Protein AF-A0A6J6SQQ5-F1 (afdb_monomer_lite)

Sequence (111 aa):
MIGEELGLLGTLTVIFLFAILIYAIFRVAITTKDIFQKYVVTGIGCWLILQVLVNLMTDVGIVPVIGVTLPFISYGGSSLIANCLALSFVLNVASREPQFKAARVARKAVK

Organism: NCBI:txid449393

Foldseek 3Di:
DQCVVVNPVSLVVLVVVLVVVLVLLQVLLVQFPDPVLSVLSVVLSVVLVVLNVVCVCCVVVVDPDDPRANAPPDPDPVSVVVSVVSVVSSVVSSCPGPVNVVVVVVVVVVD

pLDDT: mean 73.42, std 13.03, range [45.75, 90.88]

Structure (mmCIF, N/CA/C/O backbone):
data_AF-A0A6J6SQQ5-F1
#
_entry.id   AF-A0A6J6SQQ5-F1
#
loop_
_atom_site.group_PDB
_atom_site.id
_atom_site.type_symbol
_atom_site.label_atom_id
_atom_site.label_alt_id
_atom_site.label_comp_id
_atom_site.label_asym_id
_atom_site.label_entity_id
_atom_site.label_seq_id
_atom_site.pdbx_PDB_ins_code
_atom_site.Cartn_x
_atom_site.Cartn_y
_atom_site.Cartn_z
_atom_site.occupancy
_atom_site.B_iso_or_equiv
_atom_site.auth_seq_id
_atom_site.auth_comp_id
_atom_site.auth_asym_id
_atom_site.auth_atom_id
_atom_site.pdbx_PDB_model_num
ATOM 1 N N . MET A 1 1 ? 15.300 -4.958 -16.272 1.00 49.97 1 MET A N 1
ATOM 2 C CA . MET A 1 1 ? 13.943 -4.442 -15.985 1.00 49.97 1 MET A CA 1
ATOM 3 C C . MET A 1 1 ? 12.970 -5.604 -16.123 1.00 49.97 1 MET A C 1
ATOM 5 O O . MET A 1 1 ? 13.080 -6.344 -17.086 1.00 49.97 1 MET A O 1
ATOM 9 N N . ILE A 1 2 ? 12.056 -5.820 -15.173 1.00 49.12 2 ILE A N 1
ATOM 10 C CA . ILE A 1 2 ? 11.172 -7.007 -15.190 1.00 49.12 2 ILE A CA 1
ATOM 11 C C . ILE A 1 2 ? 10.221 -6.991 -16.400 1.00 49.12 2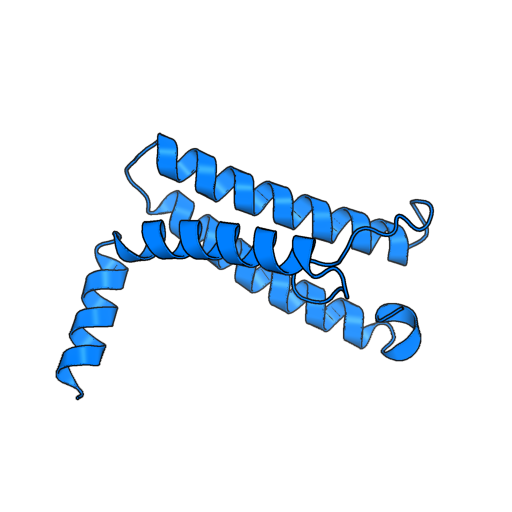 ILE A C 1
ATOM 13 O O . ILE A 1 2 ? 9.986 -8.043 -16.977 1.00 49.12 2 ILE A O 1
ATOM 17 N N . GLY A 1 3 ? 9.769 -5.820 -16.862 1.00 45.75 3 GLY A N 1
ATOM 18 C CA . GLY A 1 3 ? 9.005 -5.685 -18.115 1.00 45.75 3 GLY A CA 1
ATOM 19 C C . GLY A 1 3 ? 9.824 -5.924 -19.393 1.00 45.75 3 GLY A C 1
ATOM 20 O O . GLY A 1 3 ? 9.266 -6.266 -20.427 1.00 45.75 3 GLY A O 1
ATOM 21 N N . GLU A 1 4 ? 11.152 -5.824 -19.316 1.00 46.75 4 GLU A N 1
ATOM 22 C CA . GLU A 1 4 ? 12.066 -5.980 -20.458 1.00 46.75 4 GLU A CA 1
ATOM 23 C C . GLU A 1 4 ? 12.558 -7.434 -20.608 1.00 46.75 4 GLU A C 1
ATOM 25 O O . GLU A 1 4 ? 12.818 -7.882 -21.719 1.00 46.75 4 GLU A O 1
ATOM 30 N N . GLU A 1 5 ? 12.604 -8.207 -19.511 1.00 54.91 5 GLU A N 1
ATOM 31 C CA . GLU A 1 5 ? 12.951 -9.643 -19.517 1.00 54.91 5 GLU A CA 1
ATOM 32 C C . GLU A 1 5 ? 11.731 -10.589 -19.505 1.00 54.91 5 GLU A C 1
ATOM 34 O O . GLU A 1 5 ? 11.816 -11.695 -20.034 1.00 54.91 5 GLU A O 1
ATOM 39 N N . LEU A 1 6 ? 10.586 -10.185 -18.930 1.00 54.03 6 LEU A N 1
ATOM 40 C CA . LEU A 1 6 ? 9.346 -10.991 -18.882 1.00 54.03 6 LEU A CA 1
ATOM 41 C C . LEU A 1 6 ? 8.252 -10.482 -19.840 1.00 54.03 6 LEU A C 1
ATOM 43 O O . LEU A 1 6 ? 7.180 -11.090 -19.941 1.00 54.03 6 LEU A O 1
ATOM 47 N N . GLY A 1 7 ? 8.509 -9.379 -20.548 1.00 61.19 7 GLY A N 1
ATOM 48 C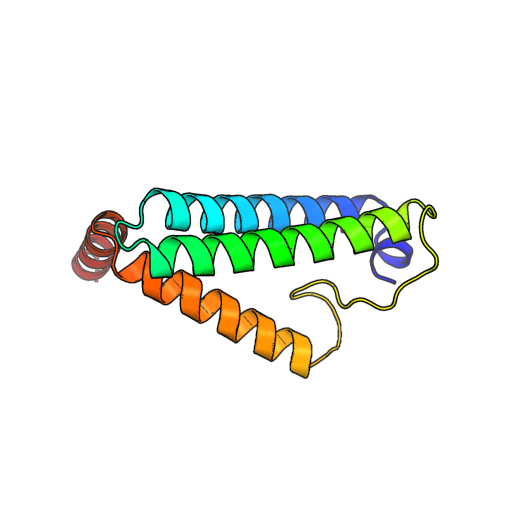 CA . GLY A 1 7 ? 7.577 -8.762 -21.487 1.00 61.19 7 GLY A CA 1
ATOM 49 C C . GLY A 1 7 ? 6.262 -8.295 -20.847 1.00 61.19 7 GLY A C 1
ATOM 50 O O . GLY A 1 7 ? 6.104 -8.218 -19.627 1.00 61.19 7 GLY A O 1
ATOM 51 N N . LEU A 1 8 ? 5.267 -8.049 -21.705 1.00 63.19 8 LEU A N 1
ATOM 52 C CA . LEU A 1 8 ? 3.908 -7.608 -21.350 1.00 63.19 8 LEU A CA 1
ATOM 53 C C . LEU A 1 8 ? 3.224 -8.504 -20.290 1.00 63.19 8 LEU A C 1
ATOM 55 O O . LEU A 1 8 ? 2.442 -8.031 -19.466 1.00 63.19 8 LEU A O 1
ATOM 59 N N . LEU A 1 9 ? 3.533 -9.805 -20.300 1.00 66.38 9 LEU A N 1
ATOM 60 C CA . LEU A 1 9 ? 2.967 -10.820 -19.404 1.00 66.38 9 LEU A CA 1
ATOM 61 C C . LEU A 1 9 ? 3.426 -10.648 -17.947 1.00 66.38 9 LEU A C 1
ATOM 63 O O . LEU A 1 9 ? 2.623 -10.824 -17.023 1.00 66.38 9 LEU A O 1
ATOM 67 N N . GLY A 1 10 ? 4.688 -10.262 -17.734 1.00 68.56 10 GLY A N 1
ATOM 68 C CA . GLY A 1 10 ? 5.218 -9.945 -16.407 1.00 68.56 10 GLY A CA 1
ATOM 69 C C . GLY A 1 10 ? 4.508 -8.738 -15.796 1.00 68.56 10 GLY A C 1
ATOM 70 O O . GLY A 1 10 ? 3.988 -8.823 -14.681 1.00 68.56 10 GLY A O 1
ATOM 71 N N . THR A 1 11 ? 4.393 -7.648 -16.557 1.00 69.75 11 THR A N 1
ATOM 72 C CA . THR A 1 11 ? 3.708 -6.420 -16.123 1.00 69.75 11 THR A CA 1
ATOM 73 C C . THR A 1 11 ? 2.231 -6.674 -15.798 1.00 69.75 11 THR A C 1
ATOM 75 O O . THR A 1 11 ? 1.760 -6.281 -14.728 1.00 69.75 11 THR A O 1
ATOM 78 N N . LEU A 1 12 ? 1.507 -7.408 -16.653 1.00 73.06 12 LEU A N 1
ATOM 79 C CA . LEU A 1 12 ? 0.103 -7.789 -16.424 1.00 73.06 12 LEU A CA 1
ATOM 80 C C . LEU A 1 12 ? -0.090 -8.598 -15.137 1.00 73.06 12 LEU A C 1
ATOM 82 O O . LEU A 1 12 ? -1.006 -8.319 -14.360 1.00 73.06 12 LEU A O 1
ATOM 86 N N . THR A 1 13 ? 0.785 -9.575 -14.890 1.00 77.50 13 THR A N 1
ATOM 87 C CA . THR A 1 13 ? 0.726 -10.409 -13.682 1.00 77.50 13 THR A CA 1
ATOM 88 C C . THR A 1 13 ? 0.901 -9.554 -12.432 1.00 77.50 13 THR A C 1
ATOM 90 O O . THR A 1 13 ? 0.127 -9.660 -11.480 1.00 77.50 13 THR A O 1
ATOM 93 N N . VAL A 1 14 ? 1.874 -8.647 -12.442 1.00 76.81 14 VAL A N 1
ATOM 94 C CA . VAL A 1 14 ? 2.142 -7.771 -11.302 1.00 76.81 14 VAL A CA 1
ATOM 95 C C . VAL A 1 14 ? 0.989 -6.802 -11.044 1.00 76.81 14 VAL A C 1
ATOM 97 O O . VAL A 1 14 ? 0.558 -6.670 -9.897 1.00 76.81 14 VAL A O 1
ATOM 100 N N . ILE A 1 15 ? 0.435 -6.181 -12.088 1.00 80.31 15 ILE A N 1
ATOM 101 C CA . ILE A 1 15 ? -0.754 -5.323 -11.966 1.00 80.31 15 ILE A CA 1
ATOM 102 C C . ILE A 1 15 ? -1.914 -6.105 -11.347 1.00 80.31 15 ILE A C 1
ATOM 104 O O . ILE A 1 15 ? -2.584 -5.598 -10.447 1.00 80.31 15 ILE A O 1
ATOM 108 N N . PHE A 1 16 ? -2.129 -7.349 -11.781 1.00 83.25 16 PHE A N 1
ATOM 109 C CA . PHE A 1 16 ? -3.188 -8.199 -11.245 1.00 83.25 16 PHE A CA 1
ATOM 110 C C . PHE A 1 16 ? -3.001 -8.495 -9.748 1.00 83.25 16 PHE A C 1
ATOM 112 O O . PHE A 1 16 ? -3.938 -8.330 -8.963 1.00 83.25 16 PHE A O 1
ATOM 119 N N . LEU A 1 17 ? -1.785 -8.851 -9.319 1.00 82.62 17 LEU A N 1
ATOM 120 C CA . LEU A 1 17 ? -1.465 -9.041 -7.899 1.00 82.62 17 LEU A CA 1
ATOM 121 C C . LEU A 1 17 ? -1.688 -7.761 -7.080 1.00 82.62 17 LEU A C 1
ATOM 123 O O . LEU A 1 17 ? -2.277 -7.812 -5.995 1.00 82.62 17 LEU A O 1
ATOM 127 N N . PHE A 1 18 ? -1.265 -6.608 -7.602 1.00 82.75 18 PHE A N 1
ATOM 128 C CA . PHE A 1 18 ? -1.490 -5.324 -6.944 1.00 82.75 18 PHE A CA 1
ATOM 129 C C . PHE A 1 18 ? -2.964 -4.954 -6.857 1.00 82.75 18 PHE A C 1
ATOM 131 O O . PHE A 1 18 ? -3.392 -4.453 -5.819 1.00 82.75 18 PHE A O 1
ATOM 138 N N . ALA A 1 19 ? -3.755 -5.234 -7.890 1.00 85.12 19 ALA A N 1
ATOM 139 C CA . ALA A 1 19 ? -5.191 -4.988 -7.876 1.00 85.12 19 ALA A CA 1
ATOM 140 C C . ALA A 1 19 ? -5.883 -5.778 -6.753 1.00 85.12 19 ALA A C 1
ATOM 142 O O . ALA A 1 19 ? -6.669 -5.206 -5.996 1.00 85.12 19 ALA A O 1
ATOM 143 N N . ILE A 1 20 ? -5.535 -7.061 -6.580 1.00 86.88 20 ILE A N 1
ATOM 144 C CA . ILE A 1 20 ? -6.043 -7.891 -5.474 1.00 86.88 20 ILE A CA 1
ATOM 145 C C . ILE A 1 20 ? -5.626 -7.308 -4.119 1.00 86.88 20 ILE A C 1
ATOM 147 O O . ILE A 1 20 ? -6.445 -7.216 -3.200 1.00 86.88 20 ILE A O 1
ATOM 151 N N . LEU A 1 21 ? -4.364 -6.893 -3.989 1.00 85.00 21 LEU A N 1
ATOM 152 C CA . LEU A 1 21 ? -3.842 -6.321 -2.752 1.00 85.00 21 LEU A CA 1
ATOM 153 C C . LEU A 1 21 ? -4.550 -5.010 -2.384 1.00 85.00 21 LEU A C 1
ATOM 155 O O . LEU A 1 21 ? -5.011 -4.849 -1.255 1.00 85.00 21 LEU A O 1
ATOM 159 N N . ILE A 1 22 ? -4.666 -4.089 -3.340 1.00 87.25 22 ILE A N 1
ATOM 160 C CA . ILE A 1 22 ? -5.341 -2.800 -3.170 1.00 87.25 22 ILE A CA 1
ATOM 161 C C . ILE A 1 22 ? -6.806 -3.036 -2.797 1.00 87.25 22 ILE A C 1
ATOM 163 O O . ILE A 1 22 ? -7.289 -2.453 -1.826 1.00 87.25 22 ILE A O 1
ATOM 167 N N . TYR A 1 23 ? -7.496 -3.949 -3.485 1.00 87.25 23 TYR A N 1
ATOM 168 C CA . TYR A 1 23 ? -8.866 -4.326 -3.142 1.00 87.25 23 TYR A CA 1
ATOM 169 C C . TYR A 1 23 ? -8.984 -4.810 -1.688 1.00 87.25 23 TYR A C 1
ATOM 171 O O . TYR A 1 23 ? -9.878 -4.373 -0.959 1.00 87.25 23 TYR A O 1
ATOM 179 N N . ALA A 1 24 ? -8.058 -5.656 -1.227 1.00 85.31 24 ALA A N 1
ATOM 180 C CA . ALA A 1 24 ? -8.041 -6.123 0.157 1.00 85.31 24 ALA A CA 1
ATOM 181 C C . ALA A 1 24 ? -7.829 -4.975 1.163 1.00 85.31 24 ALA A C 1
ATOM 183 O O . ALA A 1 24 ? -8.527 -4.924 2.178 1.00 85.31 24 ALA A O 1
ATOM 184 N N . ILE A 1 25 ? -6.925 -4.031 0.875 1.00 87.12 25 ILE A N 1
ATOM 185 C CA . ILE A 1 25 ? -6.663 -2.853 1.723 1.00 87.12 25 ILE A CA 1
ATOM 186 C C . ILE A 1 25 ? -7.915 -1.971 1.829 1.00 87.12 25 ILE A C 1
ATOM 188 O O . ILE A 1 25 ? -8.333 -1.621 2.935 1.00 87.12 25 ILE A O 1
ATOM 192 N N . PHE A 1 26 ? -8.563 -1.659 0.704 1.00 88.19 26 PHE A N 1
ATOM 193 C CA . PHE A 1 26 ? -9.786 -0.849 0.697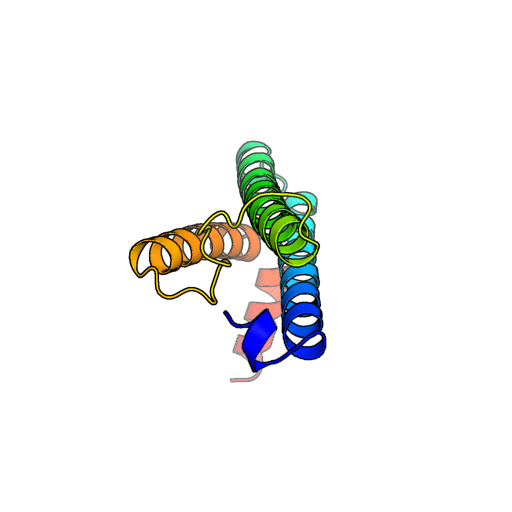 1.00 88.19 26 PHE A CA 1
ATOM 194 C C . PHE A 1 26 ? -10.959 -1.558 1.380 1.00 88.19 26 PHE A C 1
ATOM 196 O O . PHE A 1 26 ? -11.723 -0.923 2.109 1.00 88.19 26 PHE A O 1
ATOM 203 N N . ARG A 1 27 ? -11.076 -2.883 1.231 1.00 87.44 27 ARG A N 1
ATOM 204 C CA . ARG A 1 27 ? -12.072 -3.681 1.962 1.00 87.44 27 ARG A CA 1
ATOM 205 C C . ARG A 1 27 ? -11.893 -3.550 3.477 1.00 87.44 27 ARG A C 1
ATOM 207 O O . ARG A 1 27 ? -12.884 -3.389 4.195 1.00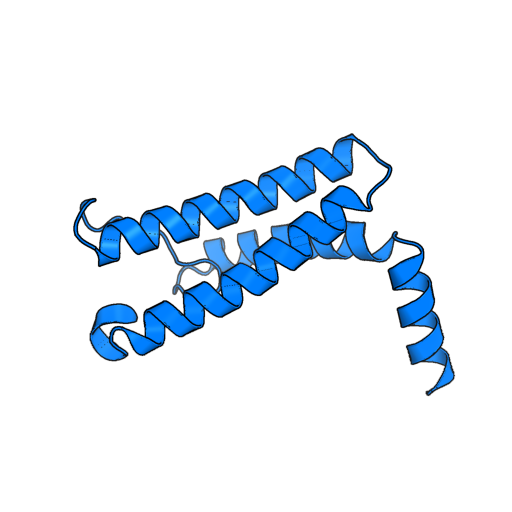 87.44 27 ARG A O 1
ATOM 214 N N . VAL A 1 28 ? -10.651 -3.598 3.965 1.00 85.62 28 VAL A N 1
ATOM 215 C CA . VAL A 1 28 ? -10.339 -3.374 5.387 1.00 85.62 28 VAL A CA 1
ATOM 216 C C . VAL A 1 28 ? -10.734 -1.956 5.788 1.00 85.62 28 VAL A C 1
ATOM 218 O O . VAL A 1 28 ? -11.500 -1.801 6.735 1.00 85.62 28 VAL A O 1
ATOM 221 N N . ALA A 1 29 ? -10.321 -0.944 5.018 1.00 87.12 29 ALA A N 1
ATOM 222 C CA . ALA A 1 29 ? -10.645 0.451 5.305 1.00 87.12 29 ALA A CA 1
ATOM 223 C C . ALA A 1 29 ? -12.155 0.691 5.446 1.00 87.12 29 ALA A C 1
ATOM 225 O O . ALA A 1 29 ? -12.573 1.337 6.401 1.00 87.12 29 ALA A O 1
ATOM 226 N N . ILE A 1 30 ? -12.983 0.152 4.542 1.00 86.19 30 ILE A N 1
ATOM 227 C CA . ILE A 1 30 ? -14.447 0.333 4.565 1.00 86.19 30 ILE A CA 1
ATOM 228 C C . ILE A 1 30 ? -15.077 -0.305 5.809 1.00 86.19 30 ILE A C 1
ATOM 230 O O . ILE A 1 30 ? -15.996 0.278 6.389 1.00 86.19 30 ILE A O 1
ATOM 234 N N . THR A 1 31 ? -14.574 -1.470 6.224 1.00 83.94 31 THR A N 1
ATOM 235 C CA . THR A 1 31 ? -15.118 -2.239 7.356 1.00 83.94 31 THR A CA 1
ATOM 236 C C . THR A 1 31 ? -14.721 -1.627 8.708 1.00 83.94 31 THR A C 1
ATOM 238 O O . THR A 1 31 ? -15.477 -1.721 9.677 1.00 83.94 31 THR A O 1
ATOM 241 N N . THR A 1 32 ? -13.589 -0.920 8.759 1.00 84.00 32 THR A N 1
ATOM 242 C CA . THR A 1 32 ? -13.076 -0.292 9.979 1.00 84.00 32 THR A CA 1
ATOM 243 C C . THR A 1 32 ? -13.958 0.844 10.488 1.00 84.00 32 THR A C 1
ATOM 245 O O . THR A 1 32 ? -14.294 1.792 9.774 1.00 84.00 32 THR A O 1
ATOM 248 N N . LYS A 1 33 ? -14.321 0.736 11.774 1.00 81.94 33 LYS A N 1
ATOM 249 C CA . LYS A 1 33 ? -15.159 1.702 12.504 1.00 81.94 33 LYS A CA 1
ATOM 250 C C . LYS A 1 33 ? -14.382 2.919 13.011 1.00 81.94 33 LYS A C 1
ATOM 252 O O . LYS A 1 33 ? -14.953 3.996 13.131 1.00 81.94 33 LYS A O 1
ATOM 257 N N . ASP A 1 34 ? -13.101 2.739 13.325 1.00 87.62 34 ASP A N 1
ATOM 258 C CA . ASP A 1 34 ? -12.220 3.809 13.792 1.00 87.62 34 ASP A CA 1
ATOM 259 C C . ASP A 1 34 ? -11.807 4.703 12.610 1.00 87.62 34 ASP A C 1
ATOM 261 O O . ASP A 1 34 ? -11.205 4.241 11.638 1.00 87.62 34 ASP A O 1
ATOM 265 N N . ILE A 1 35 ? -12.149 5.990 12.699 1.00 88.00 35 ILE A N 1
ATOM 266 C CA . ILE A 1 35 ? -11.924 6.979 11.639 1.00 88.00 35 ILE A CA 1
ATOM 267 C C . ILE A 1 35 ? -10.425 7.181 11.376 1.00 88.00 35 ILE A C 1
ATOM 269 O O . ILE A 1 35 ? -10.017 7.278 10.218 1.00 88.00 35 ILE A O 1
ATOM 273 N N . PHE A 1 36 ? -9.592 7.199 12.421 1.00 88.00 36 PHE A N 1
ATOM 274 C CA . PHE A 1 36 ? -8.147 7.369 12.276 1.00 88.00 36 PHE A CA 1
ATOM 275 C C . PHE A 1 36 ? -7.542 6.179 11.528 1.00 88.00 36 PHE A C 1
ATOM 277 O O . PHE A 1 36 ? -6.847 6.355 10.526 1.00 88.00 36 PHE A O 1
ATOM 284 N N . GLN A 1 37 ? -7.875 4.958 11.950 1.00 86.75 37 GLN A N 1
ATOM 285 C CA . GLN A 1 37 ? -7.386 3.741 11.294 1.00 86.75 37 GLN A CA 1
ATOM 286 C C . GLN A 1 37 ? -7.870 3.647 9.841 1.00 86.75 37 GLN A C 1
ATOM 288 O O . GLN A 1 37 ? -7.085 3.297 8.959 1.00 86.75 37 GLN A O 1
ATOM 293 N N . LYS A 1 38 ? -9.125 4.028 9.566 1.00 87.94 38 LYS A N 1
ATOM 294 C CA . LYS A 1 38 ? -9.676 4.094 8.206 1.00 87.94 38 LYS A CA 1
ATOM 295 C C . LYS A 1 38 ? -8.862 5.031 7.305 1.00 87.94 38 LYS A C 1
ATOM 297 O O . LYS A 1 38 ? -8.514 4.627 6.193 1.00 87.94 38 LYS A O 1
ATOM 302 N N . TYR A 1 39 ? -8.517 6.236 7.765 1.00 90.31 39 TYR A N 1
ATOM 303 C CA . TYR A 1 39 ? -7.702 7.168 6.974 1.00 90.31 39 TYR A CA 1
ATOM 304 C C . TYR A 1 39 ? -6.281 6.657 6.739 1.00 90.31 39 TYR A C 1
ATOM 306 O O . TYR A 1 39 ? -5.792 6.748 5.615 1.00 90.31 39 TYR A O 1
ATOM 314 N N . VAL A 1 40 ? -5.638 6.062 7.749 1.00 90.00 40 VAL A N 1
ATOM 315 C CA . VAL A 1 40 ? -4.281 5.508 7.598 1.00 90.00 40 VAL A CA 1
ATOM 316 C C . VAL A 1 40 ? -4.266 4.349 6.597 1.00 90.00 40 VAL A C 1
ATOM 318 O O . VAL A 1 40 ? -3.446 4.342 5.682 1.00 90.00 40 VAL A O 1
ATOM 321 N N . VAL A 1 41 ? -5.197 3.395 6.715 1.00 89.25 41 VAL A N 1
ATOM 322 C CA . VAL A 1 41 ? -5.291 2.249 5.789 1.00 89.25 41 VAL A CA 1
ATOM 323 C C . VAL A 1 41 ? -5.591 2.720 4.363 1.00 89.25 41 VAL A C 1
ATOM 325 O O . VAL A 1 41 ? -4.971 2.239 3.415 1.00 89.25 41 VAL A O 1
ATOM 328 N N . THR A 1 42 ? -6.482 3.701 4.204 1.00 89.69 42 THR A N 1
ATOM 329 C CA . THR A 1 42 ? -6.776 4.301 2.892 1.00 89.69 42 THR A CA 1
ATOM 330 C C . THR A 1 42 ? -5.551 5.014 2.318 1.00 89.69 42 THR A C 1
ATOM 332 O O . THR A 1 42 ? -5.245 4.847 1.141 1.00 89.69 42 THR A O 1
ATOM 335 N N . GLY A 1 43 ? -4.805 5.753 3.144 1.00 90.88 43 GLY A N 1
ATOM 336 C CA . GLY A 1 43 ? -3.571 6.429 2.742 1.00 90.88 43 GLY A CA 1
ATOM 337 C C . GLY A 1 43 ? -2.494 5.458 2.254 1.00 90.88 43 GLY A C 1
ATOM 338 O O . GLY A 1 43 ? -1.885 5.700 1.213 1.00 90.88 43 GLY A O 1
ATOM 339 N N . ILE A 1 44 ? -2.317 4.321 2.938 1.00 88.69 44 ILE A N 1
ATOM 340 C CA . ILE A 1 44 ? -1.418 3.239 2.498 1.00 88.69 44 ILE A CA 1
ATOM 341 C C . ILE A 1 44 ? -1.871 2.683 1.138 1.00 88.69 44 ILE A C 1
ATOM 343 O O . ILE A 1 44 ? -1.047 2.504 0.242 1.00 88.69 44 ILE A O 1
ATOM 347 N N . GLY A 1 45 ? -3.177 2.460 0.957 1.00 87.81 45 GLY A N 1
ATOM 348 C CA . GLY A 1 45 ? -3.748 2.029 -0.323 1.00 87.81 45 GLY A CA 1
ATOM 349 C C . GLY A 1 45 ? -3.485 3.026 -1.457 1.00 87.81 45 GLY A C 1
ATOM 350 O O . GLY A 1 45 ? -3.011 2.632 -2.521 1.00 87.81 45 GLY A O 1
ATOM 351 N N . CYS A 1 46 ? -3.723 4.319 -1.219 1.00 88.94 46 CYS A N 1
ATOM 352 C CA . CYS A 1 46 ? -3.446 5.386 -2.184 1.00 88.94 46 CYS A CA 1
ATOM 353 C C . CYS A 1 46 ? -1.958 5.481 -2.538 1.00 88.94 46 CYS A C 1
ATOM 355 O O . CYS A 1 46 ? -1.623 5.611 -3.714 1.00 88.94 46 CYS A O 1
ATOM 357 N N . TRP A 1 47 ? -1.059 5.376 -1.557 1.00 86.31 47 TRP A N 1
ATOM 358 C CA . TRP A 1 47 ? 0.382 5.375 -1.820 1.00 86.31 47 TRP A CA 1
ATOM 359 C C . TRP A 1 47 ? 0.775 4.194 -2.720 1.00 86.31 47 TRP A C 1
ATOM 361 O O . TRP A 1 47 ? 1.469 4.387 -3.719 1.00 86.31 47 TRP A O 1
ATOM 371 N N . LEU A 1 48 ? 0.278 2.986 -2.444 1.00 84.25 48 LEU A N 1
ATOM 372 C CA . LEU A 1 48 ? 0.544 1.825 -3.298 1.00 84.25 48 LEU A CA 1
ATOM 373 C C . LEU A 1 48 ? 0.018 2.011 -4.726 1.00 84.25 48 LEU A C 1
ATOM 375 O O . LEU A 1 48 ? 0.734 1.691 -5.674 1.00 84.25 48 LEU A O 1
ATOM 379 N N . ILE A 1 49 ? -1.181 2.579 -4.893 1.00 85.94 49 ILE A N 1
ATOM 380 C CA . ILE A 1 49 ? -1.730 2.913 -6.217 1.00 85.94 49 ILE A CA 1
ATOM 381 C C . ILE A 1 49 ? -0.794 3.866 -6.963 1.00 85.94 49 ILE A C 1
ATOM 383 O O . ILE A 1 49 ? -0.480 3.620 -8.125 1.00 85.94 49 ILE A O 1
ATOM 387 N N . LEU A 1 50 ? -0.314 4.924 -6.303 1.00 84.69 50 LEU A N 1
ATOM 388 C CA . LEU A 1 50 ? 0.603 5.881 -6.922 1.00 84.69 50 LEU A CA 1
ATOM 389 C C . LEU A 1 50 ? 1.910 5.215 -7.366 1.00 84.69 50 LEU A C 1
ATOM 391 O O . LEU A 1 50 ? 2.373 5.488 -8.471 1.00 84.69 50 LEU A O 1
ATOM 395 N N . GLN A 1 51 ? 2.475 4.301 -6.567 1.00 81.38 51 GLN A N 1
ATOM 396 C CA . GLN A 1 51 ? 3.666 3.549 -6.982 1.00 81.38 51 GLN A CA 1
ATOM 397 C C . GLN A 1 51 ? 3.391 2.682 -8.220 1.00 81.38 51 GLN A C 1
ATOM 399 O O . GLN A 1 51 ? 4.210 2.644 -9.135 1.00 81.38 51 GLN A O 1
ATOM 404 N N . VAL A 1 52 ? 2.239 2.008 -8.283 1.00 78.75 52 VAL A N 1
ATOM 405 C CA . VAL A 1 52 ? 1.859 1.185 -9.445 1.00 78.75 52 VAL A CA 1
ATOM 406 C C . VAL A 1 52 ? 1.641 2.048 -10.691 1.00 78.75 52 VAL A C 1
ATOM 408 O O . VAL A 1 52 ? 2.137 1.702 -11.760 1.00 78.75 52 VAL A O 1
ATOM 411 N N . LEU A 1 53 ? 0.957 3.188 -10.559 1.00 80.25 53 LEU A N 1
ATOM 412 C CA . LEU A 1 53 ? 0.699 4.107 -11.671 1.00 80.25 53 LEU A CA 1
ATOM 413 C C . LEU A 1 53 ? 1.988 4.695 -12.249 1.00 80.25 53 LEU A C 1
ATOM 415 O O . LEU A 1 53 ? 2.146 4.704 -13.465 1.00 80.25 53 LEU A O 1
ATOM 419 N N . VAL A 1 54 ? 2.920 5.143 -11.404 1.00 78.44 54 VAL A N 1
ATOM 420 C CA . VAL A 1 54 ? 4.210 5.693 -11.862 1.00 78.44 54 VAL A CA 1
ATOM 421 C C . VAL A 1 54 ? 5.029 4.636 -12.607 1.00 78.44 54 VAL A C 1
ATOM 423 O O . VAL A 1 54 ? 5.609 4.928 -13.654 1.00 78.44 54 VAL A O 1
ATOM 426 N N . ASN A 1 55 ? 5.029 3.397 -12.114 1.00 74.19 55 ASN A N 1
ATOM 427 C CA . ASN A 1 55 ? 5.703 2.288 -12.785 1.00 74.19 55 ASN A CA 1
ATOM 428 C C . ASN A 1 55 ? 5.055 1.957 -14.137 1.00 74.19 55 ASN A C 1
ATOM 430 O O . ASN A 1 55 ? 5.766 1.733 -15.112 1.00 74.19 55 ASN A O 1
ATOM 434 N N . LEU A 1 56 ? 3.723 2.008 -14.231 1.00 75.50 56 LEU A N 1
ATOM 435 C CA . LEU A 1 56 ? 3.010 1.810 -15.494 1.00 75.50 56 LEU A CA 1
ATOM 436 C C . LEU A 1 56 ? 3.280 2.941 -16.498 1.00 75.50 56 LEU A C 1
ATOM 438 O O . LEU A 1 56 ? 3.520 2.680 -17.669 1.00 75.50 56 LEU A O 1
ATOM 442 N N . MET A 1 57 ? 3.278 4.200 -16.050 1.00 75.44 57 MET A N 1
ATOM 443 C CA . MET A 1 57 ? 3.594 5.357 -16.900 1.00 75.44 57 MET A CA 1
ATOM 444 C C . MET A 1 57 ? 5.023 5.311 -17.445 1.00 75.44 57 MET A C 1
ATOM 446 O O . MET A 1 57 ? 5.269 5.755 -18.567 1.00 75.44 57 MET A O 1
ATOM 450 N N . THR A 1 58 ? 5.946 4.769 -16.651 1.00 69.44 58 THR A N 1
ATOM 451 C CA . THR A 1 58 ? 7.331 4.531 -17.059 1.00 69.44 58 THR A CA 1
ATOM 452 C C . THR A 1 58 ? 7.410 3.451 -18.143 1.00 69.44 58 THR A C 1
ATOM 454 O O . THR A 1 58 ? 8.116 3.637 -19.128 1.00 69.44 58 THR A O 1
ATOM 457 N N . ASP A 1 59 ? 6.639 2.367 -18.009 1.00 71.56 59 ASP A N 1
ATOM 458 C CA . ASP A 1 59 ? 6.594 1.258 -18.980 1.00 71.56 59 ASP A CA 1
ATOM 459 C C . ASP A 1 59 ? 5.976 1.687 -20.327 1.00 71.56 59 ASP A C 1
ATOM 461 O O . ASP A 1 59 ? 6.429 1.281 -21.392 1.00 71.56 59 ASP A O 1
ATOM 465 N N . VAL A 1 60 ? 4.977 2.580 -20.295 1.00 71.31 60 VAL A N 1
ATOM 466 C CA . VAL A 1 60 ? 4.340 3.163 -21.497 1.00 71.31 60 VAL A CA 1
ATOM 467 C C . VAL A 1 60 ? 5.186 4.300 -22.110 1.00 71.31 60 VAL A C 1
ATOM 469 O O . VAL A 1 60 ? 4.849 4.829 -23.168 1.00 71.31 60 VAL A O 1
ATOM 472 N N . GLY A 1 61 ? 6.300 4.689 -21.478 1.00 67.06 61 GLY A N 1
ATOM 473 C CA . GLY A 1 61 ? 7.216 5.717 -21.987 1.00 67.06 61 GLY A CA 1
ATOM 474 C C . GLY A 1 61 ? 6.699 7.157 -21.868 1.00 67.06 61 GLY A C 1
ATOM 475 O O . GLY A 1 61 ? 7.222 8.054 -22.526 1.00 67.06 61 GLY A O 1
ATOM 476 N N . ILE A 1 62 ? 5.676 7.394 -21.040 1.00 69.00 62 ILE A N 1
ATOM 477 C CA . ILE A 1 62 ? 5.082 8.726 -20.815 1.00 69.00 62 ILE A CA 1
ATOM 478 C C . ILE A 1 62 ? 5.960 9.560 -19.871 1.00 69.00 62 ILE A C 1
ATOM 480 O O . ILE A 1 62 ? 6.021 10.784 -19.980 1.00 69.00 62 ILE A O 1
ATOM 484 N N . VAL A 1 63 ? 6.634 8.897 -18.932 1.00 67.44 63 VAL A N 1
ATOM 485 C CA . VAL A 1 63 ? 7.471 9.513 -17.899 1.00 67.44 63 VAL A CA 1
ATOM 486 C C . VAL A 1 63 ? 8.890 8.945 -18.034 1.00 67.44 63 VAL A C 1
ATOM 488 O O . VAL A 1 63 ? 9.022 7.745 -18.289 1.00 67.44 63 VAL A O 1
ATOM 491 N N . PRO A 1 64 ? 9.959 9.761 -17.894 1.00 55.88 64 PRO A N 1
ATOM 492 C CA . PRO A 1 64 ? 11.332 9.254 -17.889 1.00 55.88 64 PRO A CA 1
ATOM 493 C C . PRO A 1 64 ? 11.481 8.168 -16.829 1.00 55.88 64 PRO A C 1
ATOM 495 O O . PRO A 1 64 ? 10.837 8.264 -15.790 1.00 55.88 64 PRO A O 1
ATOM 498 N N . VAL A 1 65 ? 12.325 7.162 -17.079 1.00 58.53 65 VAL A N 1
ATOM 499 C CA . VAL A 1 65 ? 12.479 5.996 -16.198 1.00 58.53 65 VAL A CA 1
ATOM 500 C C . VAL A 1 65 ? 12.834 6.434 -14.781 1.00 58.53 65 VAL A C 1
ATOM 502 O O . VAL A 1 65 ? 13.995 6.678 -14.455 1.00 58.53 65 VAL A O 1
ATOM 505 N N . ILE A 1 66 ? 11.813 6.553 -13.930 1.00 57.28 66 ILE A N 1
ATOM 506 C CA . ILE A 1 66 ? 11.993 6.853 -12.520 1.00 57.28 66 ILE A CA 1
ATOM 507 C C . ILE A 1 66 ? 12.273 5.507 -11.868 1.00 57.28 66 ILE A C 1
ATOM 509 O O . ILE A 1 66 ? 11.445 4.602 -11.937 1.00 57.28 66 ILE A O 1
ATOM 513 N N . GLY A 1 67 ? 13.442 5.357 -11.246 1.00 51.41 67 GLY A N 1
ATOM 514 C CA . GLY A 1 67 ? 13.837 4.155 -10.504 1.00 51.41 67 GLY A CA 1
ATOM 515 C C . GLY A 1 67 ? 13.034 3.956 -9.215 1.00 51.41 67 GLY A C 1
ATOM 516 O O . GLY A 1 67 ? 13.613 3.748 -8.150 1.00 51.41 67 GLY A O 1
ATOM 517 N N . VAL A 1 68 ? 11.708 4.079 -9.273 1.00 53.28 68 VAL A N 1
ATOM 518 C CA . VAL A 1 68 ? 10.827 3.800 -8.146 1.00 53.28 68 VAL A CA 1
ATOM 519 C C . VAL A 1 68 ? 10.727 2.292 -8.026 1.00 53.28 68 VAL A C 1
ATOM 521 O O . VAL A 1 68 ? 10.372 1.582 -8.961 1.00 53.28 68 VAL A O 1
ATOM 524 N N . THR A 1 69 ? 11.077 1.787 -6.851 1.00 55.62 69 THR A N 1
ATOM 525 C CA . THR A 1 69 ? 11.004 0.362 -6.568 1.00 55.62 69 THR A CA 1
ATOM 526 C C . THR A 1 69 ? 9.556 -0.092 -6.688 1.00 55.62 69 THR A C 1
ATOM 528 O O . THR A 1 69 ? 8.714 0.449 -5.971 1.00 55.62 69 THR A O 1
ATOM 531 N N . LEU A 1 70 ? 9.254 -1.090 -7.526 1.00 55.59 70 LEU A N 1
ATOM 532 C CA . LEU A 1 70 ? 7.955 -1.744 -7.421 1.00 55.59 70 LEU A CA 1
ATOM 533 C C . LEU A 1 70 ? 7.809 -2.278 -5.991 1.00 55.59 70 LEU A C 1
ATOM 535 O O . LEU A 1 70 ? 8.711 -2.996 -5.528 1.00 55.59 70 LEU A O 1
ATOM 539 N N . PRO A 1 71 ? 6.700 -1.965 -5.300 1.00 55.66 71 PRO A N 1
ATOM 540 C CA . PRO A 1 71 ? 6.467 -2.513 -3.981 1.00 55.66 71 PRO A CA 1
ATOM 541 C C . PRO A 1 71 ? 6.570 -4.051 -4.063 1.00 55.66 71 PRO A C 1
ATOM 543 O O . PRO A 1 71 ? 6.098 -4.672 -5.010 1.00 55.66 71 PRO A O 1
ATOM 546 N N . PHE A 1 72 ? 7.268 -4.675 -3.117 1.00 52.00 72 PHE A N 1
ATOM 547 C CA . PHE A 1 72 ? 7.501 -6.132 -3.044 1.00 52.00 72 PHE A CA 1
ATOM 548 C C . PHE A 1 72 ? 8.385 -6.801 -4.117 1.00 52.00 72 PHE A C 1
ATOM 550 O O . PHE A 1 72 ? 8.791 -7.936 -3.885 1.00 52.00 72 PHE A O 1
ATOM 557 N N . ILE A 1 73 ? 8.716 -6.156 -5.241 1.00 55.66 73 ILE A N 1
ATOM 558 C CA . ILE A 1 73 ? 9.456 -6.801 -6.348 1.00 55.66 73 ILE A CA 1
ATOM 559 C C . ILE A 1 73 ? 10.863 -6.215 -6.563 1.00 55.66 73 ILE A C 1
ATOM 561 O O . ILE A 1 73 ? 11.756 -6.906 -7.051 1.00 55.66 73 ILE A O 1
ATOM 565 N N . SER A 1 74 ? 11.108 -4.961 -6.178 1.00 55.12 74 SER A N 1
ATOM 566 C CA . SER A 1 74 ? 12.412 -4.322 -6.398 1.00 55.12 74 SER A CA 1
ATOM 567 C C . SER A 1 74 ? 13.452 -4.612 -5.305 1.00 55.12 74 SER A C 1
ATOM 569 O O . SER A 1 74 ? 13.141 -4.645 -4.116 1.00 55.12 74 SER A O 1
ATOM 571 N N . TYR A 1 75 ? 14.721 -4.686 -5.728 1.00 51.84 75 TYR A N 1
ATOM 572 C CA . TYR A 1 75 ? 15.958 -4.872 -4.944 1.00 51.84 75 TYR A CA 1
ATOM 573 C C . TYR A 1 75 ? 16.333 -3.686 -4.017 1.00 51.84 75 TYR A C 1
ATOM 575 O O . TYR A 1 75 ? 17.496 -3.320 -3.875 1.00 51.84 75 TYR A O 1
ATOM 583 N N . GLY A 1 76 ? 15.357 -3.052 -3.367 1.00 62.16 76 GLY A N 1
ATOM 584 C CA . GLY A 1 76 ? 15.592 -2.029 -2.346 1.00 62.16 76 GLY A CA 1
ATOM 585 C C . GLY A 1 76 ? 15.239 -2.571 -0.966 1.00 62.16 76 GLY A C 1
ATOM 586 O O . GLY A 1 76 ? 14.072 -2.524 -0.587 1.00 62.16 76 GLY A O 1
ATOM 587 N N . GLY A 1 77 ? 16.218 -3.062 -0.197 1.00 62.69 77 GLY A N 1
ATOM 588 C CA . GLY A 1 77 ? 15.973 -3.665 1.126 1.00 62.69 77 GLY A CA 1
ATOM 589 C C . GLY A 1 77 ? 15.155 -2.771 2.071 1.00 62.69 77 GLY A C 1
ATOM 590 O O . GLY A 1 77 ? 14.224 -3.239 2.721 1.00 62.69 77 GLY A O 1
ATOM 591 N N . SER A 1 78 ? 15.414 -1.460 2.063 1.00 68.69 78 SER A N 1
ATOM 592 C CA . SER A 1 78 ? 14.658 -0.476 2.853 1.00 68.69 78 SER A CA 1
ATOM 593 C C . SER A 1 78 ? 13.209 -0.308 2.383 1.00 68.69 78 SER A C 1
ATOM 595 O O . SER A 1 78 ? 12.310 -0.161 3.208 1.00 68.69 78 SER A O 1
ATOM 597 N N . SER A 1 79 ? 12.968 -0.365 1.069 1.00 67.44 79 SER A N 1
ATOM 598 C CA . SER A 1 79 ? 11.620 -0.282 0.488 1.00 67.44 79 SER A CA 1
ATOM 599 C C . SER A 1 79 ? 10.796 -1.513 0.861 1.00 67.44 79 SER A C 1
ATOM 601 O O . SER A 1 79 ? 9.641 -1.396 1.267 1.00 67.44 79 SER A O 1
ATOM 603 N N . LEU A 1 80 ? 11.419 -2.695 0.841 1.00 72.56 80 LEU A N 1
ATOM 604 C CA . LEU A 1 80 ? 10.766 -3.941 1.231 1.00 72.56 80 LEU A CA 1
ATOM 605 C C . LEU A 1 80 ? 10.382 -3.938 2.719 1.00 72.56 80 LEU A C 1
ATOM 607 O O . LEU A 1 80 ? 9.252 -4.288 3.057 1.00 72.56 80 LEU A O 1
ATOM 611 N N . ILE A 1 81 ? 11.270 -3.460 3.598 1.00 77.75 81 ILE A N 1
ATOM 612 C CA . ILE A 1 81 ? 10.976 -3.299 5.033 1.00 77.75 81 ILE A CA 1
ATOM 613 C C . ILE A 1 81 ? 9.832 -2.301 5.254 1.00 77.75 81 ILE A C 1
ATOM 615 O O . ILE A 1 81 ? 8.897 -2.607 5.995 1.00 77.75 81 ILE A O 1
ATOM 619 N N . ALA A 1 82 ? 9.863 -1.137 4.597 1.00 79.31 82 ALA A N 1
ATOM 620 C CA . ALA A 1 82 ? 8.805 -0.132 4.712 1.00 79.31 82 ALA A CA 1
ATOM 621 C C . ALA A 1 82 ? 7.441 -0.689 4.273 1.00 79.31 82 ALA A C 1
ATOM 623 O O . ALA A 1 82 ? 6.431 -0.495 4.954 1.00 79.31 82 ALA A O 1
ATOM 624 N N . ASN A 1 83 ? 7.419 -1.452 3.181 1.00 79.06 83 ASN A N 1
ATOM 625 C CA . ASN A 1 83 ? 6.198 -2.049 2.660 1.00 79.06 83 ASN A CA 1
ATOM 626 C C . ASN A 1 83 ? 5.663 -3.169 3.568 1.00 79.06 83 ASN A C 1
ATOM 628 O O . ASN A 1 83 ? 4.457 -3.265 3.796 1.00 79.06 83 ASN A O 1
ATOM 632 N N . CYS A 1 84 ? 6.554 -3.974 4.155 1.00 81.94 84 CYS A N 1
ATOM 633 C CA . CYS A 1 84 ? 6.198 -4.969 5.169 1.00 81.94 84 CYS A CA 1
ATOM 634 C C . CYS A 1 84 ? 5.619 -4.324 6.436 1.00 81.94 84 CYS A C 1
ATOM 636 O O . CYS A 1 84 ? 4.650 -4.842 6.995 1.00 81.94 84 CYS A O 1
ATOM 638 N N . LEU A 1 85 ? 6.169 -3.192 6.883 1.00 84.56 85 LEU A N 1
ATOM 639 C CA . LEU A 1 85 ? 5.637 -2.439 8.022 1.00 84.56 85 LEU A CA 1
ATOM 640 C C . LEU A 1 85 ? 4.246 -1.869 7.720 1.00 84.56 85 LEU A C 1
ATOM 642 O O . LEU A 1 85 ? 3.328 -2.040 8.526 1.00 84.56 85 LEU A O 1
ATOM 646 N N . ALA A 1 86 ? 4.061 -1.268 6.542 1.00 82.88 86 ALA A N 1
ATOM 647 C CA . ALA A 1 86 ? 2.761 -0.768 6.099 1.00 82.88 86 ALA A CA 1
ATOM 648 C C . ALA A 1 86 ? 1.718 -1.897 6.035 1.00 82.88 86 ALA A C 1
ATOM 650 O O . ALA A 1 86 ? 0.613 -1.766 6.569 1.00 82.88 86 ALA A O 1
ATOM 651 N N . LEU A 1 87 ? 2.084 -3.048 5.465 1.00 84.44 87 LEU A N 1
ATOM 652 C CA . LEU A 1 87 ? 1.195 -4.204 5.384 1.00 84.44 87 LEU A CA 1
ATOM 653 C C . LEU A 1 87 ? 0.888 -4.797 6.767 1.00 84.44 87 LEU A C 1
ATOM 655 O O . LEU A 1 87 ? -0.255 -5.161 7.039 1.00 84.44 87 LEU A O 1
ATOM 659 N N . SER A 1 88 ? 1.871 -4.836 7.669 1.00 85.25 88 SER A N 1
ATOM 660 C CA . SER A 1 88 ? 1.683 -5.282 9.056 1.00 85.25 88 SER A CA 1
ATOM 661 C C . SER A 1 88 ? 0.669 -4.412 9.798 1.00 85.25 88 SER A C 1
ATOM 663 O O . SER A 1 88 ? -0.161 -4.936 10.544 1.00 85.25 88 SER A O 1
ATOM 665 N N . PHE A 1 89 ? 0.685 -3.098 9.561 1.00 86.44 89 PHE A N 1
ATOM 666 C CA . PHE A 1 89 ? -0.315 -2.188 10.112 1.00 86.44 89 PHE A CA 1
ATOM 667 C C . PHE A 1 89 ? -1.717 -2.506 9.579 1.00 86.44 89 PHE A C 1
ATOM 669 O O . PHE A 1 89 ? -2.640 -2.709 10.371 1.00 86.44 89 PHE A O 1
ATOM 676 N N . VAL A 1 90 ? -1.875 -2.641 8.255 1.00 84.44 90 VAL A N 1
ATOM 677 C CA . VAL A 1 90 ? -3.166 -3.006 7.640 1.00 84.44 90 VAL A CA 1
ATOM 678 C C . VAL A 1 90 ? -3.676 -4.345 8.180 1.00 84.44 90 VAL A C 1
ATOM 680 O O . VAL A 1 90 ? -4.852 -4.466 8.517 1.00 84.44 90 VAL A O 1
ATOM 683 N N . LEU A 1 91 ? -2.798 -5.339 8.331 1.00 83.69 91 LEU A N 1
ATOM 684 C CA . LEU A 1 91 ? -3.142 -6.645 8.898 1.00 83.69 91 LEU A CA 1
ATOM 685 C C . LEU A 1 91 ? -3.538 -6.559 10.378 1.00 83.69 91 LEU A C 1
ATOM 687 O O . LEU A 1 91 ? -4.434 -7.290 10.810 1.00 83.69 91 LEU A O 1
ATOM 691 N N . ASN A 1 92 ? -2.915 -5.674 11.162 1.00 86.00 92 ASN A N 1
ATOM 692 C CA . ASN A 1 92 ? -3.306 -5.444 12.553 1.00 86.00 92 ASN A CA 1
ATOM 693 C C . ASN A 1 92 ? -4.723 -4.867 12.638 1.00 86.00 92 ASN A C 1
ATOM 695 O O . ASN A 1 92 ? -5.530 -5.362 13.425 1.00 86.00 92 ASN A O 1
ATOM 699 N N . VAL A 1 93 ? -5.032 -3.877 11.797 1.00 84.06 93 VAL A N 1
ATOM 700 C CA . VAL A 1 93 ? -6.371 -3.277 11.703 1.00 84.06 93 VAL A CA 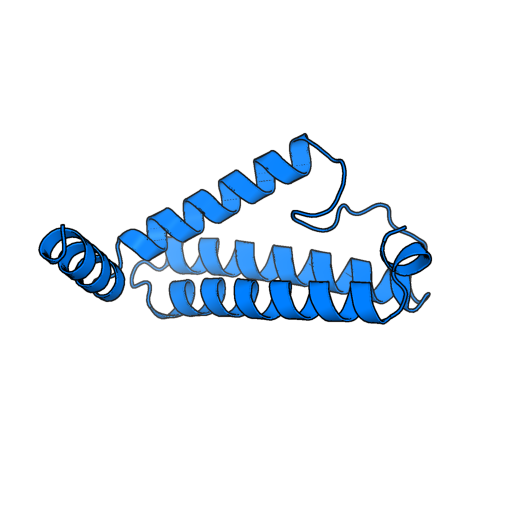1
ATOM 701 C C . VAL A 1 93 ? -7.389 -4.323 11.239 1.00 84.06 93 VAL A C 1
ATOM 703 O O . VAL A 1 93 ? -8.396 -4.538 11.911 1.00 84.06 93 VAL A O 1
ATOM 706 N N . ALA A 1 94 ? -7.077 -5.079 10.183 1.00 81.62 94 ALA A N 1
ATOM 707 C CA . ALA A 1 94 ? -7.924 -6.162 9.683 1.00 81.62 94 ALA A CA 1
ATOM 708 C C . ALA A 1 94 ? -8.198 -7.239 10.746 1.00 81.62 94 ALA A C 1
ATOM 710 O O . ALA A 1 94 ? -9.309 -7.745 10.849 1.00 81.62 94 ALA A O 1
ATOM 711 N N . SER A 1 95 ? -7.212 -7.567 11.585 1.00 78.31 95 SER A N 1
ATOM 712 C CA . SER A 1 95 ? -7.357 -8.568 12.654 1.00 78.31 95 SER A CA 1
ATOM 713 C C . SER A 1 95 ? -8.300 -8.133 13.781 1.00 78.31 95 SER A C 1
ATOM 715 O O . SER A 1 95 ? -8.779 -8.978 14.544 1.00 78.31 95 SER A O 1
ATOM 717 N N . ARG A 1 96 ? -8.562 -6.828 13.915 1.00 75.00 96 ARG A N 1
ATOM 718 C CA . ARG A 1 96 ? -9.508 -6.280 14.897 1.00 75.00 96 ARG A CA 1
ATOM 719 C C . ARG A 1 96 ? -10.957 -6.379 14.415 1.00 75.00 96 ARG A C 1
ATOM 721 O O . ARG A 1 96 ? -11.862 -6.291 15.246 1.00 75.00 96 ARG A O 1
ATOM 728 N N . GLU A 1 97 ? -11.174 -6.645 13.125 1.00 71.00 97 GLU A N 1
ATOM 729 C CA . GLU A 1 97 ? -12.504 -6.818 12.549 1.00 71.00 97 GLU A CA 1
ATOM 730 C C . GLU A 1 97 ? -13.211 -8.089 13.057 1.00 71.00 97 GLU A C 1
ATOM 732 O O . GLU A 1 97 ? -12.597 -9.162 13.141 1.00 71.00 97 GLU A O 1
ATOM 737 N N . PRO A 1 98 ? -14.532 -8.030 13.327 1.00 62.84 98 PRO A N 1
ATOM 738 C CA . PRO A 1 98 ? -15.317 -9.189 13.760 1.00 62.84 98 PRO A CA 1
ATOM 739 C C . PRO A 1 98 ? -15.253 -10.365 12.772 1.00 62.84 98 PRO A C 1
ATOM 741 O O . PRO A 1 98 ? -15.193 -11.522 13.185 1.00 62.84 98 PRO A O 1
ATOM 744 N N . GLN A 1 99 ? -15.203 -10.068 11.468 1.00 62.69 99 GLN A N 1
ATOM 745 C CA . GLN A 1 99 ? -15.139 -11.068 10.394 1.00 62.69 99 GLN A CA 1
ATOM 746 C C . GLN A 1 99 ? -13.829 -11.874 10.432 1.00 62.69 99 GLN A C 1
ATOM 748 O O . GLN A 1 99 ? -13.826 -13.086 10.220 1.00 62.69 99 GLN A O 1
ATOM 753 N N . PHE A 1 100 ? -12.712 -11.218 10.760 1.00 60.81 100 PHE A N 1
ATOM 754 C CA . PHE A 1 100 ? -11.411 -11.872 10.901 1.00 60.81 100 PHE A CA 1
ATOM 755 C C . PHE A 1 100 ? -11.330 -12.694 12.185 1.00 60.81 100 PHE A C 1
ATOM 757 O O . PHE A 1 100 ? -10.759 -13.784 12.169 1.00 60.81 100 PHE A O 1
ATOM 764 N N . LYS A 1 101 ? -11.944 -12.229 13.284 1.00 59.12 101 LYS A N 1
ATOM 765 C CA . LYS A 1 101 ? -12.076 -13.034 14.509 1.00 59.12 101 LYS A CA 1
ATOM 766 C C . LYS A 1 101 ? -12.824 -14.340 14.233 1.00 59.12 101 LYS A C 1
ATOM 768 O O . LYS A 1 101 ? -12.328 -15.389 14.635 1.00 59.12 101 LYS A O 1
ATOM 773 N N . ALA A 1 102 ? -13.934 -14.298 13.494 1.00 60.12 102 ALA A N 1
ATOM 774 C CA . ALA A 1 102 ? -14.688 -15.494 13.110 1.00 60.12 102 ALA A CA 1
ATOM 775 C C . ALA A 1 102 ? -13.846 -16.474 12.267 1.00 60.12 102 ALA A C 1
ATOM 777 O O . ALA A 1 102 ? -13.774 -17.659 12.590 1.00 60.12 102 ALA A O 1
ATOM 778 N N . ALA A 1 103 ? -13.117 -15.979 11.260 1.00 61.62 103 ALA A N 1
ATOM 779 C CA . ALA A 1 103 ? -12.220 -16.804 10.442 1.00 61.62 103 ALA A CA 1
ATOM 780 C C . ALA A 1 103 ? -11.050 -17.409 11.248 1.00 61.62 103 ALA A C 1
ATOM 782 O O . ALA A 1 103 ? -10.633 -18.545 11.011 1.00 61.62 103 ALA A O 1
ATOM 783 N N . ARG A 1 104 ? -10.523 -16.674 12.237 1.00 60.53 104 ARG A N 1
ATOM 784 C CA . ARG A 1 104 ? -9.441 -17.146 13.117 1.00 60.53 104 ARG A CA 1
ATOM 785 C C . ARG A 1 104 ? -9.922 -18.193 14.123 1.00 60.53 104 ARG A C 1
ATOM 787 O O . ARG A 1 104 ? -9.170 -19.113 14.433 1.00 60.53 104 ARG A O 1
ATOM 794 N N . VAL A 1 105 ? -11.154 -18.057 14.616 1.00 61.84 105 VAL A N 1
ATOM 795 C CA . VAL A 1 105 ? -11.809 -19.040 15.493 1.00 61.84 105 VAL A CA 1
ATOM 796 C C . VAL A 1 105 ? -12.110 -20.324 14.719 1.00 61.84 105 VAL A C 1
ATOM 798 O O . VAL A 1 105 ? -11.752 -21.395 15.196 1.00 61.84 105 VAL A O 1
ATOM 801 N N . ALA A 1 106 ? -12.629 -20.227 13.490 1.00 61.94 106 ALA A N 1
ATOM 802 C CA . ALA A 1 106 ? -12.850 -21.388 12.625 1.00 61.94 106 ALA A CA 1
ATOM 803 C C . ALA A 1 106 ? -11.547 -22.160 12.339 1.00 61.94 106 ALA A C 1
ATOM 805 O O . ALA A 1 106 ? -11.516 -23.380 12.447 1.00 61.94 106 ALA A O 1
ATOM 806 N N . ARG A 1 107 ? -10.432 -21.461 12.073 1.00 63.06 107 ARG A N 1
ATOM 807 C CA . ARG A 1 107 ? -9.112 -22.102 11.906 1.00 63.06 107 ARG A CA 1
ATOM 808 C C . ARG A 1 107 ? -8.571 -22.763 13.177 1.00 63.06 107 ARG A C 1
ATOM 810 O O . ARG A 1 107 ? -7.841 -23.739 13.067 1.00 63.06 107 ARG A O 1
ATOM 817 N N . LYS A 1 108 ? -8.889 -22.231 14.361 1.00 60.53 108 LYS A N 1
ATOM 818 C CA . LYS A 1 108 ? -8.503 -22.836 15.647 1.00 60.53 108 LYS A CA 1
ATOM 819 C C . LYS A 1 108 ? -9.371 -24.032 16.034 1.00 60.53 108 LYS A C 1
ATOM 821 O O . LYS A 1 108 ? -8.910 -24.831 16.825 1.00 60.53 108 LYS A O 1
ATOM 826 N N . ALA A 1 109 ? -10.592 -24.137 15.513 1.00 59.47 109 ALA A N 1
ATOM 827 C CA . ALA A 1 109 ? -11.497 -25.253 15.788 1.00 59.47 109 ALA A CA 1
ATOM 828 C C . ALA A 1 109 ? -11.217 -26.496 14.921 1.00 59.47 109 ALA A C 1
ATOM 830 O O . ALA A 1 109 ? -11.695 -27.578 15.234 1.00 59.47 109 ALA A O 1
ATOM 831 N N . VAL A 1 110 ? -10.462 -26.337 13.828 1.00 61.25 110 VAL A N 1
ATOM 832 C CA . VAL A 1 110 ? -10.067 -27.424 12.909 1.00 61.25 110 VAL A CA 1
ATOM 833 C C . VAL A 1 110 ? -8.715 -28.048 13.299 1.00 61.25 110 VAL A C 1
ATOM 835 O O . VAL A 1 110 ? -8.316 -29.057 12.724 1.00 61.25 110 VAL A O 1
ATOM 838 N N . LYS A 1 111 ? -8.003 -27.461 14.266 1.00 47.94 111 LYS A N 1
ATOM 839 C CA . LYS A 1 111 ? -6.713 -27.941 14.768 1.00 47.94 111 LYS A CA 1
ATOM 840 C C . LYS A 1 111 ? -6.861 -28.435 16.198 1.00 47.94 111 LYS A C 1
ATOM 842 O O . LYS A 1 111 ? -6.209 -29.449 16.513 1.00 47.94 111 LYS A O 1
#

Radius of gyration: 16.49 Å; chains: 1; bounding box: 31×38×38 Å

Secon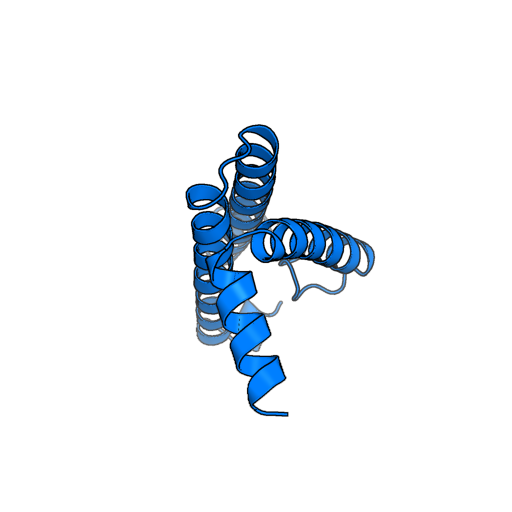dary structure (DSSP, 8-state):
-HHHHSHHHHHHHHHHHHHHHHHHHHHHHHH---HHHHHHHHHHHHHHHHHHHHHHHHHTTSS----PPPTTTSS-HHHHHHHHHHHHHHHHHHHHSHHHHHHHHHHHH--

InterPro domains:
  IPR001182 Probable peptidoglycan glycosyltransferase FtsW/RodA [PF01098] (1-96)
  IPR001182 Probable peptidoglycan glycosyltransferase FtsW/RodA [PTHR30474] (1-101)
  IPR018365 Cell cycle, FtsW / RodA / SpoVE, conserved site [PS00428] (55-79)